Protein AF-A0A1I1XPK4-F1 (afdb_monomer)

Sequence (86 aa):
MVSSQDLHPSAGARFVCEREPGEPLRYRASVYVAGGATVTAALSWDAAGQATLAPTPEDEWVASELLKLARVLKHSGQARLVRWRG

Solvent-accessible surface area (backbone atoms only — not comparable to full-atom values): 4944 Å² total; per-residue (Å²): 133,85,54,74,75,80,52,33,38,93,61,41,29,31,39,37,37,37,50,49,89,72,80,75,72,35,27,45,33,43,33,23,25,38,91,71,49,73,49,68,28,36,39,37,57,51,98,88,64,49,74,43,59,48,59,69,59,88,51,62,66,61,40,52,51,51,55,55,50,41,60,53,44,73,74,66,66,58,64,64,49,78,49,77,51,112

Foldseek 3Di:
DQDLVNQADCAFKKWKWAWDDDDDTKTWIWIHYRVSDIDIWIWDADPVRQIDTVPQDPDPVVNVVVSVVSVVCVVPVDRMDIDGDD

Structure (mmCIF, N/CA/C/O backbone):
data_AF-A0A1I1XPK4-F1
#
_entry.id   AF-A0A1I1XPK4-F1
#
loop_
_atom_site.group_PDB
_atom_site.id
_atom_site.type_symbol
_atom_site.label_atom_id
_atom_site.label_alt_id
_atom_site.label_comp_id
_atom_site.label_asym_id
_atom_site.label_entity_id
_atom_site.label_seq_id
_atom_site.pdbx_PDB_ins_code
_atom_site.Cartn_x
_atom_site.Cartn_y
_atom_site.Cartn_z
_atom_site.occupancy
_atom_site.B_iso_or_equiv
_atom_site.auth_seq_id
_atom_site.auth_comp_id
_atom_site.auth_asym_id
_atom_site.auth_atom_id
_atom_site.pdbx_PDB_model_num
ATOM 1 N N . MET A 1 1 ? 5.016 16.024 14.785 1.00 44.88 1 MET A N 1
ATOM 2 C CA . MET A 1 1 ? 4.985 14.555 14.954 1.00 44.88 1 MET A CA 1
ATOM 3 C C . MET A 1 1 ? 3.565 14.111 14.669 1.00 44.88 1 MET A C 1
ATOM 5 O O . MET A 1 1 ? 2.670 14.699 15.254 1.00 44.88 1 MET A O 1
ATOM 9 N N . VAL A 1 2 ? 3.346 13.174 13.745 1.00 54.06 2 VAL A N 1
ATOM 10 C CA . VAL A 1 2 ? 2.027 12.536 13.585 1.00 54.06 2 VAL A CA 1
ATOM 11 C C . VAL A 1 2 ? 1.950 11.459 14.661 1.00 54.06 2 VAL A C 1
ATOM 13 O O . VAL A 1 2 ? 2.857 10.628 14.731 1.00 54.06 2 VAL A O 1
ATOM 16 N N . SER A 1 3 ? 0.951 11.521 15.543 1.00 59.16 3 SER A N 1
ATOM 17 C CA . SER A 1 3 ? 0.768 10.495 16.570 1.00 59.16 3 SER A CA 1
ATOM 18 C C . SER A 1 3 ? 0.377 9.184 15.890 1.00 59.16 3 SER A C 1
ATOM 20 O O . SER A 1 3 ? -0.349 9.200 14.897 1.00 59.16 3 SER A O 1
ATOM 22 N N . SER A 1 4 ? 0.819 8.036 16.408 1.00 57.81 4 SER A N 1
ATOM 23 C CA . SER A 1 4 ? 0.362 6.735 15.900 1.00 57.81 4 SER A CA 1
ATOM 24 C C . SER A 1 4 ? -1.165 6.619 15.956 1.00 57.81 4 SER A C 1
ATOM 26 O O . SER A 1 4 ? -1.761 6.056 15.045 1.00 57.81 4 SER A O 1
ATOM 28 N N . GLN A 1 5 ? -1.815 7.250 16.941 1.00 57.91 5 GLN A N 1
ATOM 29 C CA . GLN A 1 5 ? -3.279 7.304 17.043 1.00 57.91 5 GLN A CA 1
ATOM 30 C C . GLN A 1 5 ? -3.955 8.042 15.872 1.00 57.91 5 GLN A C 1
ATOM 32 O O . GLN A 1 5 ? -5.086 7.709 15.540 1.00 57.91 5 GLN A O 1
ATOM 37 N 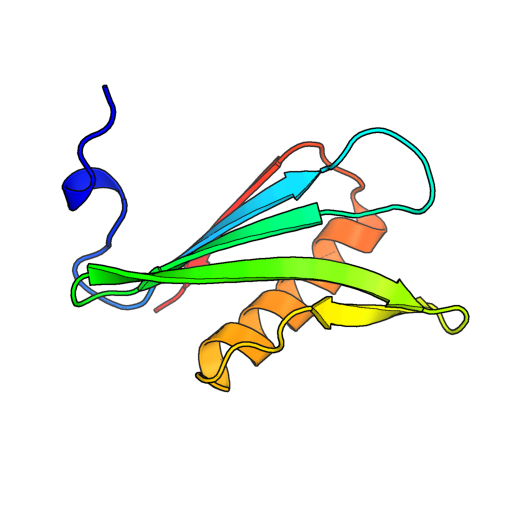N . ASP A 1 6 ? -3.266 8.963 15.187 1.00 67.38 6 ASP A N 1
ATOM 38 C CA . ASP A 1 6 ? -3.807 9.673 14.013 1.00 67.38 6 ASP A CA 1
ATOM 39 C C . ASP A 1 6 ? -3.710 8.842 12.717 1.00 67.38 6 ASP A C 1
ATOM 41 O O . ASP A 1 6 ? -4.222 9.227 11.658 1.00 67.38 6 ASP A O 1
ATOM 45 N N . LEU A 1 7 ? -2.987 7.718 12.757 1.00 78.00 7 LEU A N 1
ATOM 46 C CA . LEU A 1 7 ? -2.768 6.862 11.593 1.00 78.00 7 LEU A CA 1
ATOM 47 C C . LEU A 1 7 ? -3.840 5.779 11.469 1.00 78.00 7 LEU A C 1
ATOM 49 O O . LEU A 1 7 ? -4.250 5.478 10.345 1.00 78.00 7 LEU A O 1
ATOM 53 N N . HIS A 1 8 ? -4.301 5.232 12.596 1.00 86.06 8 HIS A N 1
ATOM 54 C CA . HIS A 1 8 ? -5.269 4.138 12.628 1.00 86.06 8 HIS A CA 1
ATOM 55 C C . HIS A 1 8 ? -6.707 4.668 12.618 1.00 86.06 8 HIS A C 1
ATOM 57 O O . HIS A 1 8 ? -7.077 5.443 13.501 1.00 86.06 8 HIS A O 1
ATOM 63 N N . PRO A 1 9 ? -7.546 4.254 11.654 1.00 85.94 9 PRO A N 1
ATOM 64 C CA . PRO A 1 9 ? -8.961 4.589 11.693 1.00 85.94 9 PRO A CA 1
ATOM 65 C C . PRO A 1 9 ? -9.684 3.869 12.837 1.00 85.94 9 PRO A C 1
ATOM 67 O O . PRO A 1 9 ? -9.233 2.840 13.340 1.00 85.94 9 PRO A O 1
ATOM 70 N N . SER A 1 10 ? -10.873 4.366 13.180 1.00 86.94 10 SER A N 1
ATOM 71 C CA . SER A 1 10 ? -11.812 3.672 14.069 1.00 86.94 10 SER A CA 1
ATOM 72 C C . SER A 1 10 ? -12.435 2.418 13.437 1.00 86.94 10 SER A C 1
ATOM 74 O O . SER A 1 10 ? -12.841 1.518 14.166 1.00 86.94 10 SER A O 1
ATOM 76 N N . ALA A 1 11 ? -12.499 2.339 12.102 1.00 88.56 11 ALA A N 1
ATOM 77 C CA . ALA A 1 11 ? -12.992 1.190 11.340 1.00 88.56 11 ALA A CA 1
ATOM 78 C C . ALA A 1 11 ? -12.255 1.044 9.995 1.00 88.56 11 ALA A C 1
ATOM 80 O O . ALA A 1 11 ? -11.797 2.033 9.419 1.00 88.56 11 ALA A O 1
ATOM 81 N N . GLY A 1 12 ? -12.156 -0.186 9.483 1.00 93.75 12 GLY A N 1
ATOM 82 C CA . GLY A 1 12 ? -11.455 -0.475 8.230 1.00 93.75 12 GLY A CA 1
ATOM 83 C C . GLY A 1 12 ? -9.941 -0.260 8.335 1.00 93.75 12 GLY A C 1
ATOM 84 O O . GLY A 1 12 ? -9.317 -0.631 9.330 1.00 93.75 12 GLY A O 1
ATOM 85 N N . ALA A 1 13 ? -9.335 0.331 7.305 1.00 96.44 13 ALA A N 1
ATOM 86 C CA . ALA A 1 13 ? -7.908 0.614 7.253 1.00 96.44 13 ALA A CA 1
ATOM 87 C C . ALA A 1 13 ? -7.547 1.813 6.358 1.00 96.44 13 ALA A C 1
ATOM 89 O O . ALA A 1 13 ? -8.225 2.155 5.382 1.00 96.44 13 ALA A O 1
ATOM 90 N N . ARG A 1 14 ? -6.407 2.429 6.679 1.00 97.00 14 ARG A N 1
ATOM 91 C CA . ARG A 1 14 ? -5.748 3.463 5.880 1.00 97.00 14 ARG A CA 1
ATOM 92 C C . ARG A 1 14 ? -4.557 2.861 5.147 1.00 97.00 14 ARG A C 1
ATOM 94 O O . ARG A 1 14 ? -3.579 2.469 5.771 1.00 97.00 14 ARG A O 1
ATOM 101 N N . PHE A 1 15 ? -4.609 2.863 3.825 1.00 97.94 15 PHE A N 1
ATOM 102 C CA . PHE A 1 15 ? -3.548 2.395 2.942 1.00 97.94 15 PHE A CA 1
ATOM 103 C C . PHE A 1 15 ? -2.721 3.585 2.468 1.00 97.94 15 PHE A C 1
ATOM 105 O O . PHE A 1 15 ? -3.263 4.552 1.924 1.00 97.94 15 PHE A O 1
ATOM 112 N N . VAL A 1 16 ? -1.409 3.505 2.646 1.00 97.94 16 VAL A N 1
ATOM 113 C CA . VAL A 1 16 ? -0.434 4.483 2.164 1.00 97.94 16 VAL A CA 1
ATOM 114 C C . VAL A 1 16 ? 0.584 3.740 1.313 1.00 97.94 16 VAL A C 1
ATOM 116 O O . VAL A 1 16 ? 1.245 2.834 1.800 1.00 97.94 16 VAL A O 1
ATOM 119 N N . CYS A 1 17 ? 0.697 4.095 0.038 1.00 98.31 17 CYS A N 1
ATOM 120 C CA . CYS A 1 17 ? 1.688 3.537 -0.879 1.00 98.31 17 CYS A CA 1
ATOM 121 C C . CYS A 1 17 ? 2.618 4.652 -1.348 1.00 98.31 17 CYS A C 1
ATOM 123 O O . CYS A 1 17 ? 2.150 5.652 -1.894 1.00 98.31 17 CYS A O 1
ATOM 125 N N . GLU A 1 18 ? 3.918 4.477 -1.157 1.00 98.44 18 GLU A N 1
ATOM 126 C CA . GLU A 1 18 ? 4.950 5.458 -1.491 1.00 98.44 18 GLU A CA 1
ATOM 127 C C . GLU A 1 18 ? 5.926 4.843 -2.485 1.00 98.44 18 GLU A C 1
ATOM 129 O O . GLU A 1 18 ? 6.434 3.744 -2.266 1.00 98.44 18 GLU A O 1
ATOM 134 N N . ARG A 1 19 ? 6.130 5.519 -3.618 1.00 98.38 19 ARG A N 1
ATOM 135 C CA . ARG A 1 19 ? 6.997 5.035 -4.690 1.00 98.38 19 ARG A CA 1
ATOM 136 C C . ARG A 1 19 ? 8.442 5.067 -4.215 1.00 98.38 19 ARG A C 1
ATOM 138 O O . ARG A 1 19 ? 8.919 6.103 -3.755 1.00 98.38 19 ARG A O 1
ATOM 145 N N . GLU A 1 20 ? 9.142 3.954 -4.373 1.00 97.44 20 GLU A N 1
ATOM 146 C CA . GLU A 1 20 ? 10.584 3.912 -4.157 1.00 97.44 20 GLU A CA 1
ATOM 147 C C . GLU A 1 20 ? 11.306 4.468 -5.401 1.00 97.44 20 GLU A C 1
ATOM 149 O O . GLU A 1 20 ? 10.833 4.276 -6.529 1.00 97.44 20 GLU A O 1
ATOM 154 N N . PRO A 1 21 ? 12.415 5.209 -5.231 1.00 94.62 21 PRO A N 1
ATOM 155 C CA . PRO A 1 21 ? 13.165 5.746 -6.359 1.00 94.62 21 PRO A CA 1
ATOM 156 C C . PRO A 1 21 ? 13.815 4.624 -7.180 1.00 94.62 21 PRO A C 1
ATOM 158 O O . PRO A 1 21 ? 14.230 3.601 -6.638 1.00 94.62 21 PRO A O 1
ATOM 161 N N . GLY A 1 22 ? 13.963 4.863 -8.484 1.00 91.69 22 GLY A N 1
ATOM 162 C CA . GLY A 1 22 ? 14.638 3.952 -9.409 1.00 91.69 22 GLY A CA 1
ATOM 163 C C . GLY A 1 22 ? 13.700 3.056 -10.218 1.00 91.69 22 GLY A C 1
ATOM 164 O O . GLY A 1 22 ? 12.480 3.246 -10.254 1.00 91.69 22 GLY A O 1
ATOM 165 N N . GLU A 1 23 ? 14.319 2.101 -10.908 1.00 89.00 23 GLU A N 1
ATOM 166 C CA . GLU A 1 23 ? 13.666 1.095 -11.741 1.00 89.00 23 GLU A CA 1
ATOM 167 C C . GLU A 1 23 ? 14.120 -0.314 -11.315 1.00 89.00 23 GLU A C 1
ATOM 169 O O . GLU A 1 23 ? 15.279 -0.487 -10.929 1.00 89.00 23 GLU A O 1
ATOM 174 N N . PRO A 1 24 ? 13.240 -1.333 -11.367 1.00 93.12 24 PRO A N 1
ATOM 175 C CA . PRO A 1 24 ? 11.852 -1.283 -11.840 1.00 93.12 24 PRO A CA 1
ATOM 176 C C . PRO A 1 24 ? 10.902 -0.575 -10.856 1.00 93.12 24 PRO A C 1
ATOM 178 O O . PRO A 1 24 ? 11.262 -0.311 -9.712 1.00 93.12 24 PRO A O 1
ATOM 181 N N . LEU A 1 25 ? 9.673 -0.280 -11.299 1.00 95.94 25 LEU A N 1
ATOM 182 C CA . LEU A 1 25 ? 8.647 0.370 -10.475 1.00 95.94 25 LEU A CA 1
ATOM 183 C C . LEU A 1 25 ? 8.368 -0.437 -9.196 1.00 95.94 25 LEU A C 1
ATOM 185 O O . LEU A 1 25 ? 7.971 -1.602 -9.262 1.00 95.94 25 LEU A O 1
ATOM 189 N N . ARG A 1 26 ? 8.547 0.203 -8.037 1.00 97.69 26 ARG A N 1
ATOM 190 C CA . ARG A 1 26 ? 8.313 -0.382 -6.712 1.00 97.69 26 ARG A CA 1
ATOM 191 C C . ARG A 1 26 ? 7.663 0.625 -5.779 1.00 97.69 26 ARG A C 1
ATOM 193 O O . ARG A 1 26 ? 7.883 1.831 -5.896 1.00 97.69 26 ARG A O 1
ATOM 200 N N . TYR A 1 27 ? 6.867 0.113 -4.853 1.00 98.56 27 TYR A N 1
ATOM 201 C CA . TYR A 1 27 ? 6.225 0.895 -3.809 1.00 98.56 27 TYR A CA 1
ATOM 202 C C . TYR A 1 27 ? 6.435 0.243 -2.453 1.00 98.56 27 TYR A C 1
ATOM 204 O O . TYR A 1 27 ? 6.342 -0.974 -2.318 1.00 98.56 27 TYR A O 1
ATOM 212 N N . ARG A 1 28 ? 6.612 1.068 -1.428 1.00 98.44 28 ARG A N 1
ATOM 213 C CA . ARG A 1 28 ? 6.416 0.672 -0.040 1.00 98.44 28 ARG A CA 1
ATOM 214 C C . ARG A 1 28 ? 4.969 0.926 0.344 1.00 98.44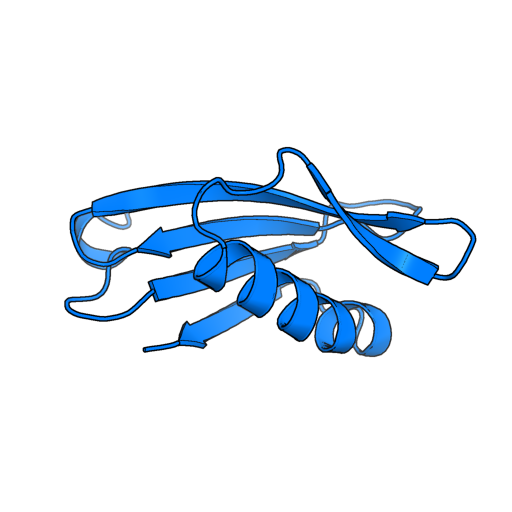 28 ARG A C 1
ATOM 216 O O . ARG A 1 28 ? 4.488 2.050 0.220 1.00 98.44 28 ARG A O 1
ATOM 223 N N . ALA A 1 29 ? 4.282 -0.104 0.810 1.00 98.31 29 ALA A N 1
ATOM 224 C CA . ALA A 1 29 ? 2.943 -0.006 1.358 1.00 98.31 29 ALA A CA 1
ATOM 225 C C . ALA A 1 29 ? 2.984 -0.070 2.887 1.00 98.31 29 ALA A C 1
ATOM 227 O O . ALA A 1 29 ? 3.600 -0.967 3.460 1.00 98.31 29 ALA A O 1
ATOM 228 N N . SER A 1 30 ? 2.280 0.863 3.519 1.00 98.06 30 SER A N 1
ATOM 229 C CA . SER A 1 30 ? 1.982 0.891 4.948 1.00 98.06 30 SER A CA 1
ATOM 230 C C . SER A 1 30 ? 0.467 0.928 5.111 1.00 98.06 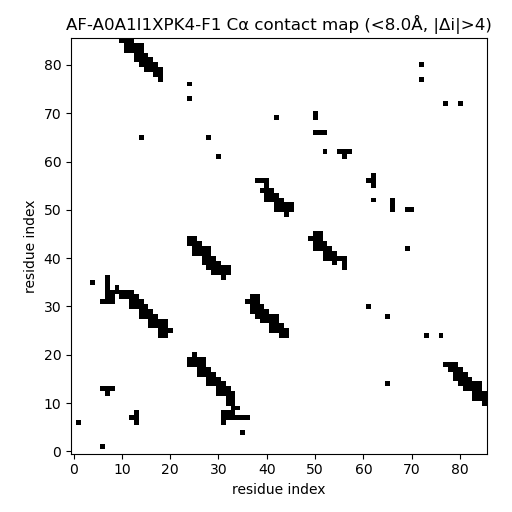30 SER A C 1
ATOM 232 O O . SER A 1 30 ? -0.198 1.814 4.564 1.00 98.06 30 SER A O 1
ATOM 234 N N . VAL A 1 31 ? -0.087 -0.035 5.840 1.00 97.69 31 VAL A N 1
ATOM 235 C CA . VAL A 1 31 ? -1.524 -0.158 6.083 1.00 97.69 31 VAL A CA 1
ATOM 236 C C . VAL A 1 31 ? -1.779 -0.072 7.577 1.00 97.69 31 VAL A C 1
ATOM 238 O O . VAL A 1 31 ? -1.282 -0.893 8.341 1.00 97.69 31 VAL A O 1
ATOM 241 N N . TYR A 1 32 ? -2.560 0.921 7.981 1.00 96.12 32 TYR A N 1
ATOM 242 C CA 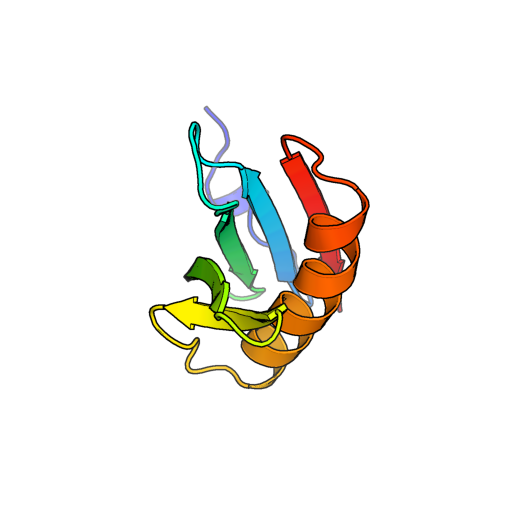. TYR A 1 32 ? -2.949 1.143 9.368 1.00 96.12 32 TYR A CA 1
ATOM 243 C C . TYR A 1 32 ? -4.368 0.626 9.551 1.00 96.12 32 TYR A C 1
ATOM 245 O O . TYR A 1 32 ? -5.318 1.221 9.040 1.00 96.12 32 TYR A O 1
ATOM 253 N N . VAL A 1 33 ? -4.499 -0.503 10.234 1.00 94.69 33 VAL A N 1
ATOM 254 C CA . VAL A 1 33 ? -5.772 -1.198 10.439 1.00 94.69 33 VAL A CA 1
ATOM 255 C C . VAL A 1 33 ? -6.419 -0.696 11.728 1.00 94.69 33 VAL A C 1
ATOM 257 O O . VAL A 1 33 ? -5.722 -0.339 12.688 1.00 94.69 33 VAL A O 1
ATOM 260 N N . ALA A 1 34 ? -7.750 -0.647 11.751 1.00 91.38 34 ALA A N 1
ATOM 261 C CA . ALA A 1 34 ? -8.502 -0.429 12.978 1.00 91.38 34 ALA A CA 1
ATOM 262 C C . ALA A 1 34 ? -8.098 -1.462 14.047 1.00 91.38 34 ALA A C 1
ATOM 264 O O . ALA A 1 34 ? -7.823 -2.619 13.743 1.00 91.38 34 ALA A O 1
ATOM 265 N N . GLY A 1 35 ? -8.006 -1.029 15.304 1.00 87.56 35 GLY A N 1
ATOM 266 C CA . GLY A 1 35 ? -7.439 -1.849 16.384 1.00 87.56 35 GLY A CA 1
ATOM 267 C C . GLY A 1 35 ? -5.920 -1.716 16.558 1.00 87.56 35 GLY A C 1
ATOM 268 O O . GLY A 1 35 ? -5.362 -2.331 17.459 1.00 87.56 35 GLY A O 1
ATOM 269 N N . GLY A 1 36 ? -5.251 -0.876 15.757 1.00 88.38 36 GLY A N 1
ATOM 270 C CA . GLY A 1 36 ? -3.865 -0.452 16.003 1.00 88.38 36 GLY A CA 1
ATOM 271 C C . GLY A 1 36 ? -2.787 -1.281 15.299 1.00 88.38 36 GLY A C 1
ATOM 272 O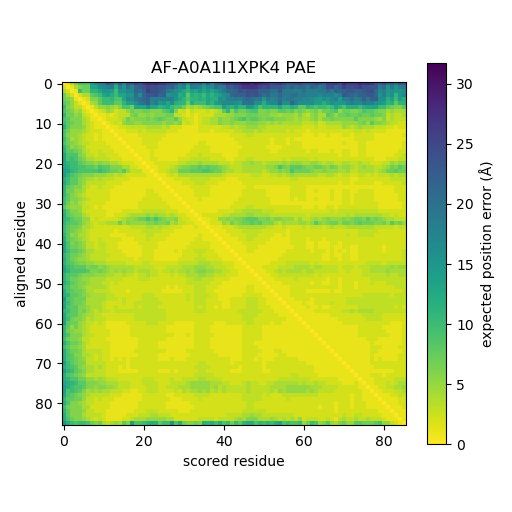 O . GLY A 1 36 ? -1.603 -0.968 15.415 1.00 88.38 36 GLY A O 1
ATOM 273 N N . ALA A 1 37 ? -3.164 -2.312 14.539 1.00 91.94 37 ALA A N 1
ATOM 274 C CA . ALA A 1 37 ? -2.209 -3.107 13.773 1.00 91.94 37 ALA A CA 1
ATOM 275 C C . ALA A 1 37 ? -1.678 -2.327 12.559 1.00 91.94 37 ALA A C 1
ATOM 277 O O . ALA A 1 37 ? -2.435 -1.653 11.854 1.00 91.94 37 ALA A O 1
ATOM 278 N N . THR A 1 38 ? -0.373 -2.432 12.303 1.00 95.62 38 THR A N 1
ATOM 279 C CA . THR A 1 38 ? 0.266 -1.887 11.098 1.00 95.62 38 THR A CA 1
ATOM 280 C C . THR A 1 38 ? 0.833 -3.023 10.264 1.00 95.62 38 THR A C 1
ATOM 282 O O . THR A 1 38 ? 1.616 -3.824 10.766 1.00 95.62 38 THR A O 1
ATOM 285 N N . VAL A 1 39 ? 0.479 -3.057 8.983 1.00 96.56 39 VAL A N 1
ATOM 286 C CA . VAL A 1 39 ? 1.027 -3.996 8.002 1.00 96.56 39 VAL A CA 1
ATOM 287 C C . VAL A 1 39 ? 1.944 -3.237 7.055 1.00 96.56 39 VAL A C 1
ATOM 289 O O . VAL A 1 39 ? 1.577 -2.177 6.544 1.00 96.56 39 VAL A O 1
ATOM 292 N N . THR A 1 40 ? 3.127 -3.785 6.791 1.00 97.75 40 THR A N 1
ATOM 293 C CA . THR A 1 40 ? 4.049 -3.261 5.784 1.00 97.75 40 THR A CA 1
ATOM 294 C C . THR A 1 40 ? 4.336 -4.316 4.726 1.00 97.75 40 THR A C 1
ATOM 296 O O . THR A 1 40 ? 4.516 -5.493 5.029 1.00 97.75 40 THR A O 1
ATOM 299 N N . ALA A 1 41 ? 4.361 -3.893 3.466 1.00 98.31 41 ALA A N 1
ATOM 300 C CA . ALA A 1 41 ? 4.708 -4.752 2.341 1.00 98.31 41 ALA A CA 1
ATOM 301 C C . ALA A 1 41 ? 5.368 -3.930 1.232 1.00 98.31 41 ALA A C 1
ATOM 303 O O . ALA A 1 41 ? 5.004 -2.779 0.993 1.00 98.31 41 ALA A O 1
ATOM 304 N N . ALA A 1 42 ? 6.320 -4.522 0.524 1.00 98.12 42 ALA A N 1
ATOM 305 C CA . ALA A 1 42 ? 6.764 -4.027 -0.766 1.00 98.12 42 ALA A CA 1
ATOM 306 C C . ALA A 1 42 ? 5.775 -4.483 -1.840 1.00 98.12 42 ALA A C 1
ATOM 308 O O . ALA A 1 42 ? 5.386 -5.647 -1.875 1.00 98.12 42 ALA A O 1
ATOM 309 N N . LEU A 1 43 ? 5.394 -3.568 -2.722 1.00 98.19 43 LEU A N 1
ATOM 310 C CA . LEU A 1 43 ? 4.593 -3.836 -3.902 1.00 98.19 43 LEU A CA 1
ATOM 311 C C . LEU A 1 43 ? 5.468 -3.660 -5.147 1.00 98.19 43 LEU A C 1
ATOM 313 O O . LEU A 1 43 ? 6.008 -2.579 -5.398 1.00 98.19 43 LEU A O 1
ATOM 317 N N . 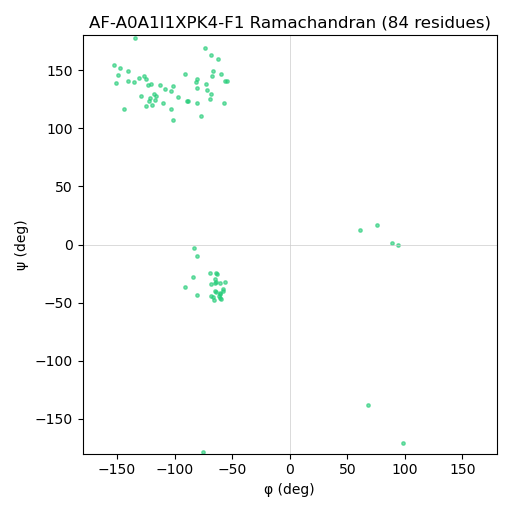SER A 1 44 ? 5.574 -4.719 -5.941 1.00 97.94 44 SER A N 1
ATOM 318 C CA . SER A 1 44 ? 6.282 -4.739 -7.223 1.00 97.94 44 SER A CA 1
ATOM 319 C C . SER A 1 44 ? 5.449 -5.439 -8.292 1.00 97.94 44 SER A C 1
ATOM 321 O O . SER A 1 44 ? 4.357 -5.935 -8.013 1.00 97.94 44 SER A O 1
ATOM 323 N N . TRP A 1 45 ? 5.965 -5.487 -9.519 1.00 97.81 45 TRP A N 1
ATOM 324 C CA . TRP A 1 45 ? 5.373 -6.255 -10.609 1.00 97.81 45 TRP A CA 1
ATOM 325 C C . TRP A 1 45 ? 6.389 -7.247 -11.153 1.00 97.81 45 TRP A C 1
ATOM 327 O O . TRP A 1 45 ? 7.560 -6.901 -11.319 1.00 97.81 45 TRP A O 1
ATOM 337 N N . ASP A 1 46 ? 5.940 -8.468 -11.414 1.00 95.38 46 ASP A N 1
ATOM 338 C CA . ASP A 1 46 ? 6.761 -9.496 -12.045 1.00 95.38 46 ASP A CA 1
ATOM 339 C C . ASP A 1 46 ? 6.935 -9.246 -13.557 1.00 95.38 46 ASP A C 1
ATOM 341 O O . ASP A 1 46 ? 6.425 -8.273 -14.123 1.00 95.38 46 ASP A O 1
ATOM 345 N N . ALA A 1 47 ? 7.652 -10.147 -14.232 1.00 93.50 47 ALA A N 1
ATOM 346 C CA . ALA A 1 47 ? 7.884 -10.066 -15.675 1.00 93.50 47 ALA A CA 1
ATOM 347 C C . ALA A 1 47 ? 6.596 -10.185 -16.516 1.00 93.50 47 ALA A C 1
ATOM 349 O O . ALA A 1 47 ? 6.550 -9.675 -17.634 1.00 93.50 47 ALA A O 1
ATOM 350 N N . ALA A 1 48 ? 5.541 -10.814 -15.984 1.00 94.44 48 ALA A N 1
ATOM 351 C CA . ALA A 1 48 ? 4.217 -10.870 -16.607 1.00 94.44 48 ALA A CA 1
ATOM 352 C C . ALA A 1 48 ? 3.377 -9.614 -16.303 1.00 94.44 48 ALA A C 1
ATOM 354 O O . ALA A 1 48 ? 2.255 -9.458 -16.792 1.00 94.44 48 ALA A O 1
ATOM 355 N N . GLY A 1 49 ? 3.908 -8.696 -15.494 1.00 93.50 49 GLY A N 1
ATOM 356 C CA . GLY A 1 49 ? 3.231 -7.490 -15.067 1.00 93.50 49 GLY A CA 1
ATOM 357 C C . GLY A 1 49 ? 2.171 -7.722 -13.990 1.00 93.50 49 GLY A C 1
ATOM 358 O O . GLY A 1 49 ? 1.336 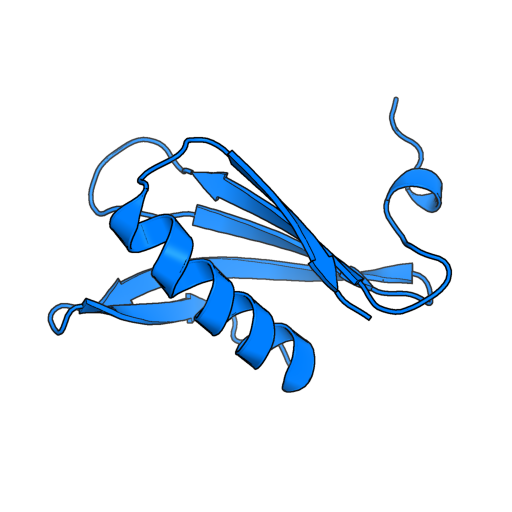-6.829 -13.802 1.00 93.50 49 GLY A O 1
ATOM 359 N N . GLN A 1 50 ? 2.178 -8.865 -13.305 1.00 95.75 50 GLN A N 1
ATOM 360 C CA . GLN A 1 50 ? 1.308 -9.138 -12.165 1.00 95.75 50 GLN A CA 1
ATOM 361 C C . GLN A 1 50 ? 1.877 -8.514 -10.900 1.00 95.75 50 GLN A C 1
ATOM 363 O O . GLN A 1 50 ? 3.084 -8.509 -10.678 1.00 95.75 50 GLN A O 1
ATOM 368 N N . ALA A 1 51 ? 0.992 -7.948 -10.083 1.00 97.50 51 ALA A N 1
ATOM 369 C CA . ALA A 1 51 ? 1.372 -7.334 -8.821 1.00 97.50 51 ALA A CA 1
ATOM 370 C C . ALA A 1 51 ? 1.768 -8.406 -7.795 1.00 97.50 51 ALA A C 1
ATOM 372 O O . ALA A 1 51 ? 1.032 -9.370 -7.593 1.00 97.50 51 ALA A O 1
ATOM 373 N N . THR A 1 52 ? 2.891 -8.199 -7.114 1.00 97.81 52 THR A N 1
ATOM 374 C CA . THR A 1 52 ? 3.411 -9.076 -6.058 1.00 97.81 52 THR A CA 1
ATOM 375 C C . THR A 1 52 ? 3.633 -8.284 -4.775 1.00 97.81 52 THR A C 1
ATOM 377 O O . THR A 1 52 ? 4.093 -7.141 -4.832 1.00 97.81 52 THR A O 1
ATOM 380 N N . LEU A 1 53 ? 3.351 -8.903 -3.628 1.00 98.25 53 LEU A N 1
ATOM 381 C CA . LEU A 1 53 ? 3.558 -8.329 -2.297 1.00 98.25 53 LEU A CA 1
ATOM 382 C C . LEU A 1 53 ? 4.664 -9.088 -1.555 1.00 98.25 53 LEU A C 1
ATOM 384 O O . LEU A 1 53 ? 4.702 -10.314 -1.614 1.00 98.25 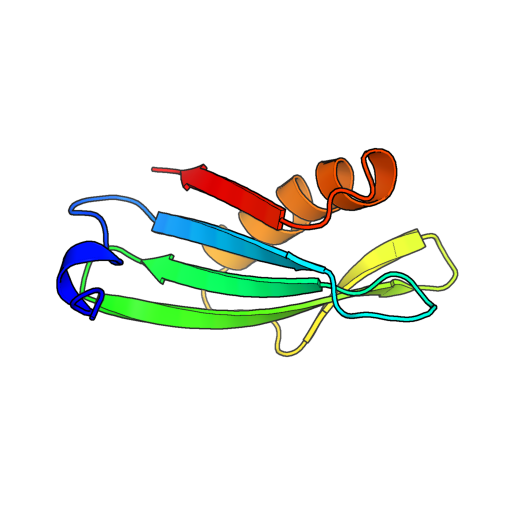53 LEU A O 1
ATOM 388 N N . ALA A 1 54 ? 5.554 -8.371 -0.867 1.00 97.50 54 ALA A N 1
ATOM 389 C CA . ALA A 1 54 ? 6.631 -8.972 -0.079 1.00 97.50 54 ALA A CA 1
ATOM 390 C C . ALA A 1 54 ? 6.924 -8.171 1.214 1.00 97.50 54 ALA A C 1
ATOM 392 O O . ALA A 1 54 ? 7.365 -7.025 1.117 1.00 97.50 54 ALA A O 1
ATOM 393 N N . PRO A 1 55 ? 6.731 -8.744 2.417 1.00 97.50 55 PRO A N 1
ATOM 394 C CA . PRO A 1 55 ? 6.046 -10.015 2.652 1.00 97.50 55 PRO A CA 1
ATOM 395 C C . PRO A 1 55 ? 4.579 -9.948 2.198 1.00 97.50 55 PRO A C 1
ATOM 397 O O . PRO A 1 55 ? 4.007 -8.865 2.056 1.00 97.50 55 PRO A O 1
ATOM 400 N N . THR A 1 56 ? 3.968 -11.109 1.965 1.00 96.44 56 THR A N 1
ATOM 401 C CA . THR A 1 56 ? 2.514 -11.192 1.792 1.00 96.44 56 THR A CA 1
ATOM 402 C C . THR A 1 56 ? 1.850 -10.892 3.140 1.00 96.44 56 THR A C 1
ATOM 404 O O . THR A 1 56 ? 2.200 -11.552 4.119 1.00 96.44 56 THR A O 1
ATOM 407 N N . PRO A 1 57 ? 0.921 -9.922 3.226 1.00 96.50 57 PRO A N 1
ATOM 408 C CA . PRO A 1 57 ? 0.136 -9.703 4.439 1.00 96.50 57 PRO A CA 1
ATOM 409 C C . PRO A 1 57 ? -0.611 -10.965 4.881 1.00 96.50 57 PRO A C 1
ATOM 411 O O . PRO A 1 57 ? -1.166 -11.665 4.039 1.00 96.50 57 PRO A O 1
ATOM 414 N N . GLU A 1 58 ? -0.665 -11.219 6.189 1.00 95.56 58 GLU A N 1
ATOM 415 C CA . GLU A 1 58 ? -1.431 -12.341 6.760 1.00 95.56 58 GLU A CA 1
ATOM 416 C C . GLU A 1 58 ? -2.947 -12.142 6.616 1.00 95.56 58 GLU A C 1
ATOM 418 O O . GLU A 1 58 ? -3.689 -13.098 6.409 1.00 95.56 58 GLU A O 1
ATOM 423 N N . ASP A 1 59 ? -3.406 -10.892 6.695 1.00 95.69 59 ASP A N 1
ATOM 424 C CA . ASP A 1 59 ? -4.801 -10.532 6.460 1.00 95.69 59 ASP A CA 1
ATOM 425 C C . ASP A 1 59 ? -5.095 -10.513 4.947 1.00 95.69 59 ASP A C 1
ATOM 427 O O . ASP A 1 59 ? -4.626 -9.641 4.201 1.00 95.69 59 ASP A O 1
ATOM 431 N N . GLU A 1 60 ? -5.896 -11.480 4.493 1.00 96.69 60 GLU A N 1
ATOM 432 C CA . GLU A 1 60 ? -6.277 -11.644 3.087 1.00 96.69 60 GLU A CA 1
ATOM 433 C C . GLU A 1 60 ? -7.033 -10.435 2.520 1.00 96.69 60 GLU A C 1
ATOM 435 O O . GLU A 1 60 ? -6.880 -10.102 1.337 1.00 96.69 60 GLU A O 1
ATOM 440 N N . TRP A 1 61 ? -7.831 -9.742 3.339 1.00 96.38 61 TRP A N 1
ATOM 441 C CA . TRP A 1 61 ? -8.539 -8.541 2.906 1.00 96.38 61 TRP A CA 1
ATOM 442 C C . TRP A 1 61 ? -7.549 -7.405 2.639 1.00 96.38 61 TRP A C 1
ATOM 444 O O . TRP A 1 61 ? -7.617 -6.768 1.581 1.00 96.38 61 TRP A O 1
ATOM 454 N N . VAL A 1 62 ? -6.566 -7.209 3.527 1.00 97.31 62 VAL A N 1
ATOM 455 C CA . VAL A 1 62 ? -5.482 -6.233 3.322 1.00 97.31 62 VAL A CA 1
ATOM 456 C C . VAL A 1 62 ? -4.674 -6.565 2.065 1.00 97.31 62 VAL A C 1
ATOM 458 O O . VAL A 1 62 ? -4.421 -5.674 1.247 1.00 97.31 62 VAL A O 1
ATOM 461 N N . ALA A 1 63 ? -4.302 -7.835 1.873 1.00 98.06 63 ALA A N 1
ATOM 462 C CA . ALA A 1 63 ? -3.577 -8.278 0.684 1.00 98.06 63 ALA A CA 1
ATOM 463 C C . ALA A 1 63 ? -4.375 -8.002 -0.605 1.00 98.06 63 ALA A C 1
ATOM 465 O O . ALA A 1 63 ? -3.848 -7.419 -1.557 1.00 98.06 63 ALA A O 1
ATOM 466 N N . SER A 1 64 ? -5.666 -8.346 -0.626 1.00 98.00 64 SER A N 1
ATOM 467 C CA . SER A 1 64 ? -6.560 -8.113 -1.767 1.00 98.00 64 SER A CA 1
ATOM 468 C C . SER A 1 64 ? -6.707 -6.624 -2.098 1.00 98.00 64 SER A C 1
ATOM 470 O O . SER A 1 64 ? -6.605 -6.227 -3.264 1.00 98.00 64 SER A O 1
ATOM 472 N N . GLU A 1 65 ? -6.892 -5.769 -1.089 1.00 98.19 65 GLU A N 1
ATOM 473 C CA . GLU A 1 65 ? -6.981 -4.321 -1.286 1.00 98.19 65 GLU A CA 1
ATOM 474 C C . GLU A 1 65 ? -5.675 -3.722 -1.821 1.00 98.19 65 GLU A C 1
ATOM 476 O O . GLU A 1 65 ? -5.713 -2.914 -2.756 1.00 98.19 65 GLU A O 1
ATOM 481 N N . LEU A 1 66 ? -4.516 -4.163 -1.322 1.00 98.31 66 LEU A N 1
ATOM 482 C CA . LEU A 1 66 ? -3.218 -3.748 -1.862 1.00 98.31 66 LEU A CA 1
ATOM 483 C C . LEU A 1 66 ? -3.051 -4.146 -3.333 1.00 98.31 66 LEU A C 1
ATOM 485 O O . LEU A 1 66 ? -2.626 -3.317 -4.140 1.00 98.31 66 LEU A O 1
ATOM 489 N N . LEU A 1 67 ? -3.451 -5.360 -3.719 1.00 98.12 67 LEU A N 1
ATOM 490 C CA . LEU A 1 67 ? -3.399 -5.807 -5.117 1.00 98.12 67 LEU A CA 1
ATOM 491 C C . LEU A 1 67 ? -4.340 -5.000 -6.030 1.00 98.12 67 LEU A C 1
ATOM 493 O O . LEU A 1 67 ? -4.005 -4.730 -7.187 1.00 98.12 67 LEU A O 1
ATOM 497 N N . LYS A 1 68 ? -5.497 -4.545 -5.530 1.00 97.88 68 LYS A N 1
ATOM 498 C CA . LYS A 1 68 ? -6.373 -3.621 -6.276 1.00 97.88 68 LYS A CA 1
ATOM 499 C C . LYS A 1 68 ? -5.706 -2.260 -6.465 1.00 97.88 68 LYS A C 1
ATOM 501 O O . LYS A 1 68 ? -5.717 -1.722 -7.573 1.00 97.88 68 LYS A O 1
ATOM 506 N N . LEU A 1 69 ? -5.105 -1.709 -5.409 1.00 98.06 69 LEU A N 1
ATOM 507 C CA . LEU A 1 69 ? -4.378 -0.437 -5.478 1.00 98.06 69 LEU A CA 1
ATOM 508 C C . LEU A 1 69 ? -3.157 -0.528 -6.397 1.00 98.06 69 LEU A C 1
ATOM 510 O O . LEU A 1 69 ? -2.862 0.433 -7.107 1.00 98.06 69 LEU A O 1
ATOM 514 N N . ALA A 1 70 ? -2.515 -1.692 -6.479 1.00 97.50 70 ALA A N 1
ATOM 515 C CA . ALA A 1 70 ? -1.421 -1.932 -7.406 1.00 97.50 70 ALA A CA 1
ATOM 516 C C . ALA A 1 70 ? -1.818 -1.697 -8.866 1.00 97.50 70 ALA A C 1
ATOM 518 O O . ALA A 1 70 ? -1.051 -1.116 -9.625 1.00 97.50 70 ALA A O 1
ATOM 519 N N . ARG A 1 71 ? -3.037 -2.066 -9.273 1.00 96.56 71 ARG A N 1
ATOM 520 C CA . ARG A 1 71 ? -3.513 -1.799 -10.644 1.00 96.56 71 ARG A CA 1
ATOM 521 C C . ARG A 1 71 ? -3.544 -0.300 -10.946 1.00 96.56 71 ARG A C 1
ATOM 523 O O . ARG A 1 71 ? -3.115 0.120 -12.016 1.00 96.56 71 ARG A O 1
ATOM 530 N N . VAL A 1 72 ? -3.995 0.499 -9.978 1.00 96.56 72 VAL A N 1
ATOM 531 C CA . VAL A 1 72 ? -4.022 1.966 -10.082 1.00 96.56 72 VAL A CA 1
ATOM 532 C C . VAL A 1 72 ? -2.602 2.524 -10.144 1.00 96.56 72 VAL A C 1
ATOM 534 O O . VAL A 1 72 ? -2.304 3.331 -11.018 1.00 96.56 72 VAL A O 1
ATOM 537 N N . LEU A 1 73 ? -1.723 2.080 -9.243 1.00 97.56 73 LEU A N 1
ATOM 538 C CA . LEU A 1 73 ? -0.341 2.557 -9.145 1.00 97.56 73 LEU A CA 1
ATOM 539 C C . LEU A 1 73 ? 0.497 2.213 -10.376 1.00 97.56 73 LEU A C 1
ATOM 541 O O . LEU A 1 73 ? 1.245 3.064 -10.848 1.00 97.56 73 LEU A O 1
ATOM 545 N N . LYS A 1 74 ? 0.332 1.007 -10.931 1.00 96.38 74 LYS A N 1
ATOM 546 C CA . LYS A 1 74 ? 1.013 0.587 -12.161 1.00 96.38 74 LYS A CA 1
ATOM 547 C C . LYS A 1 74 ? 0.693 1.521 -13.325 1.00 96.38 74 LYS A C 1
ATOM 549 O O . LYS A 1 74 ? 1.567 1.822 -14.127 1.00 96.38 74 LYS A O 1
ATOM 554 N N . HIS A 1 75 ? -0.564 1.956 -13.416 1.00 95.38 75 HIS A N 1
ATOM 555 C CA . HIS A 1 75 ? -1.021 2.826 -14.491 1.00 95.38 75 HIS A CA 1
ATOM 556 C C . HIS A 1 75 ? -0.661 4.296 -14.252 1.00 95.38 75 HIS A C 1
ATOM 558 O O . HIS A 1 75 ? -0.225 4.969 -15.179 1.00 95.38 75 HIS A O 1
ATOM 564 N N . SER A 1 76 ? -0.831 4.805 -13.027 1.00 95.06 76 SER A N 1
ATOM 565 C CA . SER A 1 76 ? -0.623 6.229 -12.751 1.00 95.06 76 SER A CA 1
ATOM 566 C C . SER A 1 76 ? 0.833 6.608 -12.488 1.00 95.06 76 SER A C 1
ATOM 568 O O . SER A 1 76 ? 1.202 7.760 -12.699 1.00 95.06 76 SER A O 1
ATOM 570 N N . GLY A 1 77 ? 1.655 5.689 -11.969 1.00 92.81 77 GLY A N 1
ATOM 571 C CA . GLY A 1 77 ? 3.056 5.947 -11.614 1.00 92.81 77 GLY A CA 1
ATOM 572 C C . GLY A 1 77 ? 3.262 7.030 -10.545 1.00 92.81 77 GLY A C 1
ATOM 573 O O . GLY A 1 77 ? 4.393 7.486 -10.348 1.00 92.81 77 GLY A O 1
ATOM 574 N N . GLN A 1 78 ? 2.190 7.456 -9.864 1.00 96.12 78 GLN A N 1
ATOM 575 C CA . GLN A 1 78 ? 2.211 8.563 -8.906 1.00 96.12 78 GLN A CA 1
ATOM 576 C C . GLN A 1 78 ? 3.182 8.294 -7.751 1.00 96.12 78 GLN A C 1
ATOM 578 O O . GLN A 1 78 ? 3.326 7.154 -7.308 1.00 96.12 78 GLN A O 1
ATOM 583 N N . ALA A 1 79 ? 3.815 9.344 -7.226 1.00 97.12 79 ALA A N 1
ATOM 584 C CA . ALA A 1 79 ? 4.798 9.213 -6.149 1.00 97.12 79 ALA A CA 1
ATOM 585 C C . ALA A 1 79 ? 4.187 8.702 -4.832 1.00 97.12 79 ALA A C 1
ATOM 587 O O . ALA A 1 79 ? 4.862 8.032 -4.055 1.00 97.12 79 ALA A O 1
ATOM 588 N N . ARG A 1 80 ? 2.909 9.003 -4.575 1.00 97.25 80 ARG A N 1
ATOM 589 C CA . ARG A 1 80 ? 2.218 8.623 -3.342 1.00 97.25 80 ARG A CA 1
ATOM 590 C C . ARG A 1 80 ? 0.727 8.430 -3.575 1.00 97.25 80 ARG A C 1
ATOM 592 O O . ARG A 1 80 ? 0.104 9.244 -4.247 1.00 97.25 80 ARG A O 1
ATOM 599 N N . LEU A 1 81 ? 0.152 7.394 -2.972 1.00 97.12 81 LEU A N 1
ATOM 600 C CA . LEU A 1 81 ? -1.284 7.131 -2.958 1.00 97.12 81 LEU A CA 1
ATOM 601 C C . LEU A 1 81 ? -1.750 6.880 -1.525 1.00 97.12 81 LEU A C 1
ATOM 603 O O . LEU A 1 81 ? -1.207 6.020 -0.839 1.00 97.12 81 LEU A O 1
ATOM 607 N N . VAL A 1 82 ? -2.784 7.604 -1.096 1.00 96.75 82 VAL A N 1
ATOM 608 C CA . VAL A 1 82 ? -3.473 7.361 0.177 1.00 96.75 82 VAL A CA 1
ATOM 609 C C . VAL A 1 82 ? -4.927 6.998 -0.104 1.00 96.75 82 VAL A C 1
ATOM 611 O O . VAL A 1 82 ? -5.610 7.695 -0.866 1.00 96.75 82 VAL A O 1
ATOM 614 N N . ARG A 1 83 ? -5.405 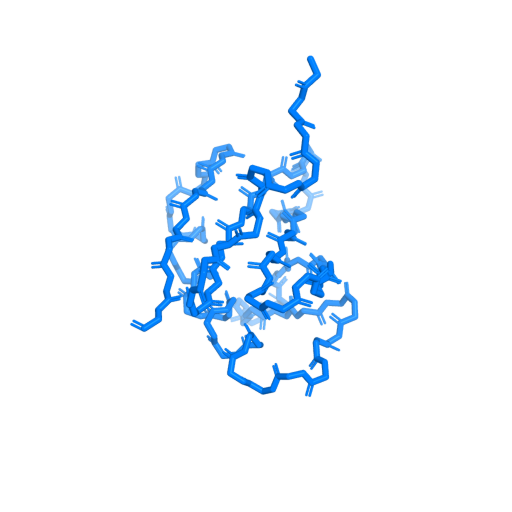5.901 0.487 1.00 97.00 83 ARG A N 1
ATOM 615 C CA . ARG A 1 83 ? -6.793 5.434 0.372 1.00 97.00 83 ARG A CA 1
ATOM 616 C C . ARG A 1 83 ? -7.301 4.902 1.704 1.00 97.00 83 ARG A C 1
ATOM 618 O O . ARG A 1 83 ? -6.577 4.223 2.418 1.00 97.00 83 ARG A O 1
ATOM 625 N N . TRP A 1 84 ? -8.559 5.194 1.999 1.00 94.81 84 TRP A N 1
ATOM 626 C CA . TRP A 1 84 ? -9.292 4.610 3.117 1.00 94.81 84 TRP A CA 1
ATOM 627 C C . TRP A 1 84 ? -10.200 3.508 2.565 1.00 94.81 84 TRP A C 1
ATOM 629 O O . TRP A 1 84 ? -10.804 3.696 1.505 1.00 94.81 84 TRP A O 1
ATOM 639 N N . ARG A 1 85 ? -10.257 2.359 3.238 1.00 93.62 85 ARG A N 1
ATOM 640 C CA . ARG A 1 85 ? -11.132 1.225 2.904 1.00 93.62 85 ARG A CA 1
ATOM 641 C C . ARG A 1 85 ? -11.775 0.721 4.191 1.00 93.62 85 ARG A C 1
ATOM 643 O O . ARG A 1 85 ? -11.080 0.656 5.196 1.00 93.62 85 ARG A O 1
ATOM 650 N N . GLY A 1 86 ? -13.049 0.355 4.161 1.00 83.00 86 GLY A N 1
ATOM 651 C CA . GLY A 1 86 ? -13.811 -0.119 5.316 1.00 83.00 86 GLY A CA 1
ATOM 652 C C . GLY A 1 86 ? -15.263 -0.315 4.940 1.00 83.00 86 GLY A C 1
ATOM 653 O O . GLY A 1 86 ? -15.714 0.434 4.042 1.00 83.00 86 GLY A O 1
#

Secondary structure (DSSP, 8-state):
---GGGTS-SSSEEEEEEEPSSSS--EEEEEEETTS-EEEEEEEE-TT--EEEESPPSSHHHHHHHHHHHHHHHHH--SEEEEEE-

Nearest PDB structures (foldseek):
  6y2s-assembly1_B  TM=5.106E-01  e=9.959E-01  Escherichia coli K-12
  4i8o-assembly1_A  TM=5.131E-01  e=1.184E+00  Escherichia coli K-12
  6y2q-assembly1_B  TM=5.209E-01  e=2.236E+00  Escherichia coli K-12
  6y2r-assembly1_A  TM=5.285E-01  e=2.510E+00  Escherichia coli K-12
  6y2r-assembly1_B  TM=5.192E-01  e=2.659E+00  Escherichia coli K-12

Organism: NCBI:txid54

pLDDT: mean 92.66, std 10.65, range [44.88, 98.56]

Radius of gyration: 12.68 Å; Cα contacts (8 Å, |Δi|>4): 152; chains: 1; bounding box: 28×27×34 Å

Mean predicted aligned error: 3.84 Å